Protein AF-A0A4P5YSE6-F1 (afdb_monomer_lite)

Radius of gyration: 18.63 Å; chains: 1; bounding box: 34×38×52 Å

Sequence (75 aa):
MGFKTITIDDTAYGLLADLKQPGDSFSKVIRRHVRKPCANAGELIDEIWASPAPELDDAAVKALAAGRGRRSRRK

Structure (mmCIF, N/CA/C/O backbone):
data_AF-A0A4P5YSE6-F1
#
_entry.id   AF-A0A4P5YSE6-F1
#
loop_
_atom_site.group_PDB
_atom_site.id
_atom_site.type_symbol
_atom_site.label_atom_id
_atom_site.label_alt_id
_atom_site.label_comp_id
_atom_site.label_asym_id
_atom_site.label_entity_id
_atom_site.label_seq_id
_atom_site.pdbx_PDB_ins_code
_atom_site.Cartn_x
_atom_site.Cartn_y
_atom_site.Cartn_z
_atom_site.occupancy
_atom_site.B_iso_or_equiv
_atom_site.auth_seq_id
_atom_site.auth_comp_id
_atom_site.auth_asym_id
_atom_site.auth_atom_id
_atom_site.pdbx_PDB_model_num
ATOM 1 N N . MET A 1 1 ? 0.009 17.688 -17.577 1.00 65.56 1 MET A N 1
ATOM 2 C CA . MET A 1 1 ? 0.140 16.353 -16.951 1.00 65.56 1 MET A CA 1
ATOM 3 C C . MET A 1 1 ? 0.012 15.316 -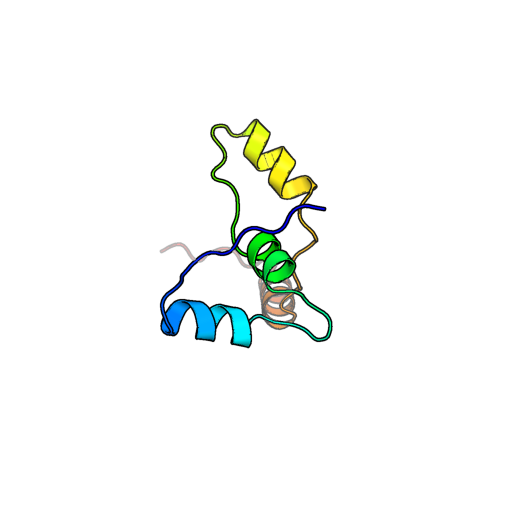18.056 1.00 65.56 1 MET A C 1
ATOM 5 O O . MET A 1 1 ? -0.983 15.361 -18.764 1.00 65.56 1 MET A O 1
ATOM 9 N N . GLY A 1 2 ? 1.021 14.471 -18.282 1.00 87.94 2 GLY A N 1
ATOM 10 C CA . GLY A 1 2 ? 0.945 13.416 -19.301 1.00 87.94 2 GLY A CA 1
ATOM 11 C C . GLY A 1 2 ? 0.354 12.134 -18.719 1.00 87.94 2 GLY A C 1
ATOM 12 O O . GLY A 1 2 ? 0.698 11.769 -17.596 1.00 87.94 2 GLY A O 1
ATOM 13 N N . PHE A 1 3 ? -0.511 11.454 -19.469 1.00 88.69 3 PHE A N 1
ATOM 14 C CA . PHE A 1 3 ? -1.041 10.140 -19.103 1.00 88.69 3 PHE A CA 1
ATOM 15 C C . PHE A 1 3 ? -0.397 9.060 -19.972 1.00 88.69 3 PHE A C 1
ATOM 17 O O . PHE A 1 3 ? -0.066 9.297 -21.133 1.00 88.69 3 PHE A O 1
ATOM 24 N N . LYS A 1 4 ? -0.194 7.879 -19.392 1.00 92.50 4 LYS A N 1
ATOM 25 C CA . LYS A 1 4 ? 0.258 6.678 -20.096 1.00 92.50 4 LYS A CA 1
ATOM 26 C C . LYS A 1 4 ? -0.716 5.553 -19.779 1.00 92.50 4 LYS A C 1
ATOM 28 O O . LYS A 1 4 ? -1.198 5.469 -18.651 1.00 92.50 4 LYS A O 1
ATOM 33 N N . THR A 1 5 ? -0.977 4.710 -20.766 1.00 93.75 5 THR A N 1
ATOM 34 C CA . THR A 1 5 ? -1.824 3.526 -20.614 1.00 93.75 5 THR A CA 1
ATOM 35 C C . THR A 1 5 ? -0.942 2.322 -20.319 1.00 93.75 5 THR A C 1
ATOM 37 O O . THR A 1 5 ? 0.106 2.159 -20.944 1.00 93.75 5 THR A O 1
ATOM 40 N N . ILE A 1 6 ? -1.363 1.494 -19.369 1.00 92.31 6 ILE A N 1
ATOM 41 C CA . ILE A 1 6 ? -0.759 0.192 -19.083 1.00 92.31 6 ILE A CA 1
ATOM 42 C C . ILE A 1 6 ? -1.832 -0.882 -19.222 1.00 92.31 6 ILE A C 1
ATOM 44 O O . ILE A 1 6 ? -2.999 -0.623 -18.929 1.00 92.31 6 ILE A O 1
ATOM 48 N N . THR A 1 7 ? -1.433 -2.073 -19.652 1.00 96.12 7 THR A N 1
ATOM 49 C CA . THR A 1 7 ? -2.299 -3.254 -19.647 1.00 96.12 7 THR A CA 1
ATOM 50 C C . THR A 1 7 ? -1.951 -4.090 -18.423 1.00 96.12 7 THR A C 1
ATOM 52 O O . THR A 1 7 ? -0.774 -4.353 -18.179 1.00 96.12 7 THR A O 1
ATOM 55 N N . ILE A 1 8 ? -2.962 -4.476 -17.652 1.00 95.44 8 ILE A N 1
ATOM 56 C CA . ILE A 1 8 ? -2.845 -5.339 -16.472 1.00 95.44 8 ILE A CA 1
ATOM 57 C C . ILE A 1 8 ? -3.855 -6.477 -16.604 1.00 95.44 8 ILE A C 1
ATOM 59 O O . ILE A 1 8 ? -4.841 -6.330 -17.325 1.00 95.44 8 ILE A O 1
ATOM 63 N N . ASP A 1 9 ? -3.599 -7.601 -15.942 1.00 97.81 9 ASP A N 1
ATOM 64 C CA . ASP A 1 9 ? -4.568 -8.693 -15.881 1.00 97.81 9 ASP A CA 1
ATOM 65 C C . ASP A 1 9 ? -5.772 -8.348 -14.979 1.00 97.81 9 ASP A C 1
ATOM 67 O O . ASP A 1 9 ? -5.740 -7.399 -14.185 1.00 97.81 9 ASP A O 1
ATOM 71 N N . ASP A 1 10 ? -6.842 -9.137 -15.100 1.00 97.56 10 ASP A N 1
ATOM 72 C CA . ASP A 1 10 ? -8.093 -8.921 -14.365 1.00 97.56 10 ASP A CA 1
ATOM 73 C C . ASP A 1 10 ? -7.915 -9.038 -12.845 1.00 97.56 10 ASP A C 1
ATOM 75 O O . ASP A 1 10 ? -8.611 -8.368 -12.080 1.00 97.56 10 ASP A O 1
ATOM 79 N N . THR A 1 11 ? -6.959 -9.854 -12.388 1.00 97.38 11 THR A N 1
ATOM 80 C CA . THR A 1 11 ? -6.698 -10.041 -10.955 1.00 97.38 11 THR A CA 1
ATOM 81 C C . THR A 1 11 ? -6.045 -8.801 -10.350 1.00 97.38 11 THR A C 1
ATOM 83 O O . THR A 1 11 ? -6.469 -8.321 -9.297 1.00 97.38 11 THR A O 1
ATOM 86 N N . ALA A 1 12 ? -5.078 -8.214 -11.056 1.00 94.75 12 ALA A N 1
ATOM 87 C CA . ALA A 1 12 ? -4.444 -6.958 -10.690 1.00 94.75 12 ALA A CA 1
ATOM 88 C C . ALA A 1 12 ? -5.440 -5.793 -10.748 1.00 94.75 12 ALA A C 1
ATOM 90 O O . ALA A 1 12 ? -5.417 -4.918 -9.879 1.00 94.75 12 ALA A O 1
ATOM 91 N N . TYR A 1 13 ? -6.340 -5.786 -11.736 1.00 95.88 13 TYR A N 1
ATOM 92 C CA . TYR A 1 13 ? -7.416 -4.801 -11.799 1.00 95.88 13 TYR A CA 1
ATOM 93 C C . TYR A 1 13 ? -8.356 -4.906 -10.590 1.00 95.88 13 TYR A C 1
ATOM 95 O O . TYR A 1 13 ? -8.620 -3.888 -9.947 1.00 95.88 13 TYR A O 1
ATOM 103 N N . GLY A 1 14 ? -8.810 -6.118 -10.251 1.00 96.12 14 GLY A N 1
ATOM 104 C CA . GLY A 1 14 ? -9.663 -6.371 -9.087 1.00 96.12 14 GLY A CA 1
ATOM 105 C C . GLY A 1 14 ? -9.027 -5.875 -7.789 1.00 96.12 14 GLY A C 1
ATOM 106 O O . GLY A 1 14 ? -9.636 -5.092 -7.065 1.00 96.12 14 GLY A O 1
ATOM 107 N N . LEU A 1 15 ? -7.749 -6.203 -7.567 1.00 94.81 15 LEU A N 1
ATOM 108 C CA . LEU A 1 15 ? -6.985 -5.717 -6.414 1.00 94.81 15 LEU A CA 1
ATOM 109 C C . LEU A 1 15 ? -6.974 -4.180 -6.328 1.00 94.81 15 LEU A C 1
ATOM 111 O O . LEU A 1 15 ? -7.196 -3.602 -5.265 1.00 94.81 15 LEU A O 1
ATOM 115 N N . LEU A 1 16 ? -6.702 -3.495 -7.442 1.00 94.00 16 LEU A N 1
ATOM 116 C CA . LEU A 1 16 ? -6.675 -2.032 -7.469 1.00 94.00 16 LEU A CA 1
ATOM 117 C C . LEU A 1 16 ? -8.059 -1.414 -7.242 1.00 94.00 16 LEU A C 1
ATOM 119 O O . LEU A 1 16 ? -8.140 -0.308 -6.704 1.00 94.00 16 LEU A O 1
ATOM 123 N N . ALA A 1 17 ? -9.125 -2.087 -7.678 1.00 94.25 17 ALA A N 1
ATOM 124 C CA . ALA A 1 17 ? -10.498 -1.658 -7.453 1.00 94.25 17 ALA A CA 1
ATOM 125 C C . ALA A 1 17 ? -10.884 -1.783 -5.972 1.00 94.25 17 ALA A C 1
ATOM 127 O O . ALA A 1 17 ? -11.424 -0.826 -5.419 1.00 94.25 17 ALA A O 1
ATOM 128 N N . ASP A 1 18 ? -10.523 -2.890 -5.322 1.00 94.69 18 ASP A N 1
ATOM 129 C CA . ASP A 1 18 ? -10.800 -3.131 -3.900 1.00 94.69 18 ASP A CA 1
ATOM 130 C C . ASP A 1 18 ? -10.062 -2.140 -2.987 1.00 94.69 18 ASP A C 1
ATOM 132 O O . ASP A 1 18 ? -10.595 -1.683 -1.978 1.00 94.69 18 ASP A O 1
ATOM 136 N N . LEU A 1 19 ? -8.838 -1.752 -3.360 1.00 92.38 19 LEU A N 1
ATOM 137 C CA . LEU A 1 19 ? -8.023 -0.788 -2.609 1.00 92.38 19 LEU A CA 1
ATOM 138 C C . LEU A 1 19 ? -8.439 0.680 -2.817 1.00 92.38 19 LEU A C 1
ATOM 140 O O . LEU A 1 19 ? -7.897 1.586 -2.176 1.00 92.38 19 LEU A O 1
ATOM 144 N N . LYS A 1 20 ? -9.363 0.956 -3.739 1.00 94.06 20 LYS A N 1
ATOM 145 C CA . LYS A 1 20 ? -9.738 2.319 -4.117 1.00 94.06 20 LYS A CA 1
ATOM 146 C C . LYS A 1 20 ? -10.658 2.946 -3.066 1.00 94.06 20 LYS A C 1
ATOM 148 O O . LYS A 1 20 ? -11.764 2.479 -2.823 1.00 94.06 20 LYS A O 1
ATOM 153 N N . GLN A 1 21 ? -10.243 4.082 -2.512 1.00 91.31 21 GLN A N 1
ATOM 154 C CA . GLN A 1 21 ? -11.081 4.905 -1.631 1.00 91.31 21 GLN A CA 1
ATOM 155 C C . GLN A 1 21 ? -11.928 5.920 -2.434 1.00 91.31 21 GLN A C 1
ATOM 157 O O . GLN A 1 21 ? -11.583 6.243 -3.579 1.00 91.31 21 GLN A O 1
ATOM 162 N N . PRO A 1 22 ? -13.028 6.466 -1.875 1.00 90.94 22 PRO A N 1
ATOM 163 C CA . PRO A 1 22 ? -13.833 7.485 -2.550 1.00 90.94 22 PRO A CA 1
ATOM 164 C C . PRO A 1 22 ? -12.984 8.680 -3.015 1.00 90.94 22 PRO A C 1
ATOM 166 O O . PRO A 1 22 ? -12.279 9.302 -2.225 1.00 90.94 22 PRO A O 1
ATOM 169 N N . GLY A 1 23 ? -13.041 8.994 -4.313 1.00 89.19 23 GLY A N 1
ATOM 170 C CA . GLY A 1 23 ? -12.265 10.082 -4.924 1.00 89.19 23 GLY A CA 1
ATOM 171 C C . GLY A 1 23 ? -10.832 9.724 -5.347 1.00 89.19 23 GLY A C 1
ATOM 172 O O . GLY A 1 23 ? -10.157 10.560 -5.950 1.00 89.19 23 GLY A O 1
ATOM 173 N N . ASP A 1 24 ? -10.356 8.498 -5.104 1.00 91.06 24 ASP A N 1
ATOM 174 C CA . ASP A 1 24 ? -9.017 8.084 -5.534 1.00 91.06 24 ASP A CA 1
ATOM 175 C C . ASP A 1 24 ? -8.959 7.727 -7.026 1.00 91.06 24 ASP A C 1
ATOM 177 O O . ASP A 1 24 ? -9.803 7.012 -7.572 1.00 91.06 24 ASP A O 1
ATOM 181 N N . SER A 1 25 ? -7.897 8.165 -7.705 1.00 92.88 25 SER A N 1
ATOM 182 C CA . SER A 1 25 ? -7.517 7.640 -9.020 1.00 92.88 25 SER A CA 1
ATOM 183 C C . SER A 1 25 ? -6.660 6.381 -8.866 1.00 92.88 25 SER A C 1
ATOM 185 O O . SER A 1 25 ? -5.965 6.223 -7.863 1.00 92.88 25 SER A O 1
ATOM 187 N N . PHE A 1 26 ? -6.633 5.505 -9.878 1.00 92.62 26 PHE A N 1
ATOM 188 C CA . PHE A 1 26 ? -5.739 4.338 -9.853 1.00 92.62 26 PHE A CA 1
ATOM 189 C C . PHE A 1 26 ? -4.264 4.739 -9.723 1.00 92.62 26 PHE A C 1
ATOM 191 O O . PHE A 1 26 ? -3.512 4.079 -9.016 1.00 92.62 26 PHE A O 1
ATOM 198 N N . SER A 1 27 ? -3.860 5.881 -10.288 1.00 90.88 27 SER A N 1
ATOM 199 C CA . SER A 1 27 ? -2.517 6.435 -10.084 1.00 90.88 27 SER A CA 1
ATOM 200 C C . SER A 1 27 ? -2.211 6.732 -8.612 1.00 90.88 27 SER A C 1
ATOM 202 O O . SER A 1 27 ? -1.072 6.570 -8.181 1.00 90.88 27 SER A O 1
ATOM 204 N N . LYS A 1 28 ? -3.209 7.172 -7.834 1.00 88.94 28 LYS A N 1
ATOM 205 C CA . LYS A 1 28 ? -3.059 7.434 -6.396 1.00 88.94 28 LYS A CA 1
ATOM 206 C C . LYS A 1 28 ? -2.991 6.133 -5.595 1.00 88.94 28 LYS A C 1
ATOM 208 O O . LYS A 1 28 ? -2.136 6.029 -4.722 1.00 88.94 28 LYS A O 1
ATOM 213 N N . VAL A 1 29 ? -3.813 5.139 -5.939 1.00 91.31 29 VAL A N 1
ATOM 214 C CA . VAL A 1 29 ? -3.757 3.791 -5.341 1.00 91.31 29 VAL A CA 1
ATOM 215 C C . VAL A 1 29 ? -2.380 3.164 -5.577 1.00 91.31 29 VAL A C 1
ATOM 217 O O . VAL A 1 29 ? -1.711 2.766 -4.628 1.00 91.31 29 VAL A O 1
ATOM 220 N N . ILE A 1 30 ? -1.893 3.176 -6.822 1.00 90.25 30 ILE A N 1
ATOM 221 C CA . ILE A 1 30 ? -0.573 2.638 -7.174 1.00 90.25 30 ILE A CA 1
ATOM 222 C C . ILE A 1 30 ? 0.528 3.325 -6.365 1.00 90.25 30 ILE A C 1
ATOM 224 O O . ILE A 1 30 ? 1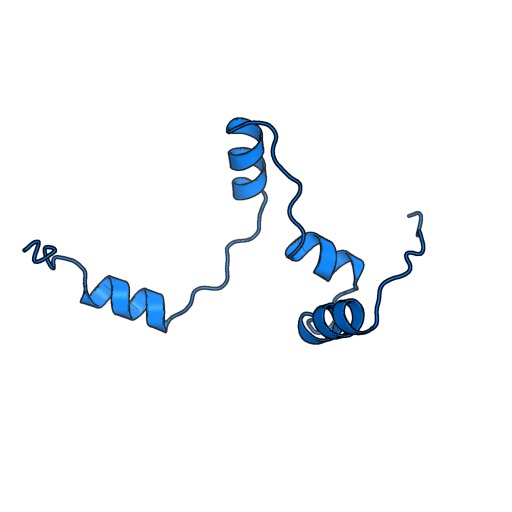.335 2.640 -5.758 1.00 90.25 30 ILE A O 1
ATOM 228 N N . ARG A 1 31 ? 0.550 4.661 -6.282 1.00 85.38 31 ARG A N 1
ATOM 229 C CA . ARG A 1 31 ? 1.573 5.376 -5.494 1.00 85.38 31 ARG A CA 1
ATOM 230 C C . ARG A 1 31 ? 1.515 5.077 -3.997 1.00 85.38 31 ARG A C 1
ATOM 232 O O . ARG A 1 31 ? 2.535 5.167 -3.331 1.00 85.38 31 ARG A O 1
ATOM 239 N N . ARG A 1 32 ? 0.333 4.758 -3.468 1.00 84.75 32 ARG A N 1
ATOM 240 C CA . ARG A 1 32 ? 0.154 4.421 -2.053 1.00 84.75 32 ARG A CA 1
ATOM 241 C C . ARG A 1 32 ? 0.691 3.026 -1.729 1.00 84.75 32 ARG A C 1
ATOM 243 O O . ARG A 1 32 ? 1.252 2.831 -0.656 1.00 84.75 32 ARG A O 1
ATOM 250 N N . HIS A 1 33 ? 0.510 2.070 -2.640 1.00 85.75 33 HIS A N 1
ATOM 251 C CA . HIS A 1 33 ? 0.793 0.655 -2.381 1.00 85.75 33 HIS A CA 1
ATOM 252 C C . HIS A 1 33 ? 2.080 0.137 -3.037 1.00 85.75 33 HIS A C 1
ATOM 254 O O . HIS A 1 33 ? 2.721 -0.762 -2.497 1.00 85.75 33 HIS A O 1
ATOM 260 N N . VAL A 1 34 ? 2.489 0.699 -4.173 1.00 85.38 34 VAL A N 1
ATOM 261 C CA . VAL A 1 34 ? 3.705 0.306 -4.892 1.00 85.38 34 VAL A CA 1
ATOM 262 C C . VAL A 1 34 ? 4.851 1.199 -4.440 1.00 85.38 34 VAL A C 1
ATOM 264 O O . VAL A 1 34 ? 4.989 2.335 -4.892 1.00 85.38 34 VAL A O 1
ATOM 267 N N . ARG A 1 35 ? 5.686 0.670 -3.544 1.00 78.88 35 ARG A N 1
ATOM 268 C CA . ARG A 1 35 ? 6.912 1.345 -3.113 1.00 78.88 35 ARG A CA 1
ATOM 269 C C . ARG A 1 35 ? 8.007 1.196 -4.156 1.00 78.88 35 ARG A C 1
ATOM 271 O O . ARG A 1 35 ? 8.177 0.129 -4.750 1.00 78.88 35 ARG 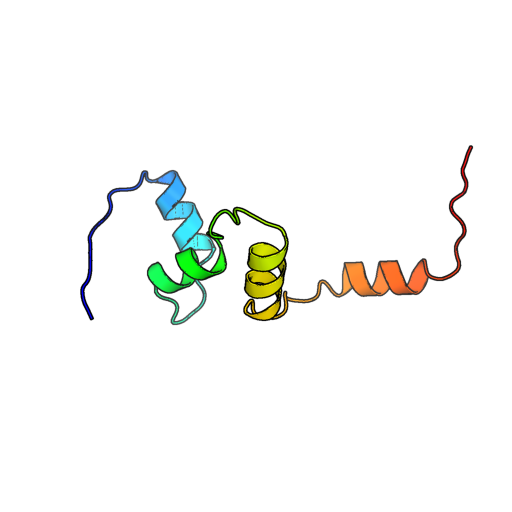A O 1
ATOM 278 N N . LYS A 1 36 ? 8.789 2.258 -4.342 1.00 80.56 36 LYS A N 1
ATOM 279 C CA . LYS A 1 36 ? 10.008 2.183 -5.143 1.00 80.56 36 LYS A CA 1
ATOM 280 C C . LYS A 1 36 ? 11.047 1.342 -4.382 1.00 80.56 36 LYS A C 1
ATOM 282 O O . LYS A 1 36 ? 11.275 1.600 -3.199 1.00 80.56 36 LYS A O 1
ATOM 287 N N . PRO A 1 37 ? 11.702 0.362 -5.027 1.00 82.12 37 PRO A N 1
ATOM 288 C CA . PRO A 1 37 ? 12.851 -0.305 -4.429 1.00 82.12 37 PRO A CA 1
ATOM 289 C C . PR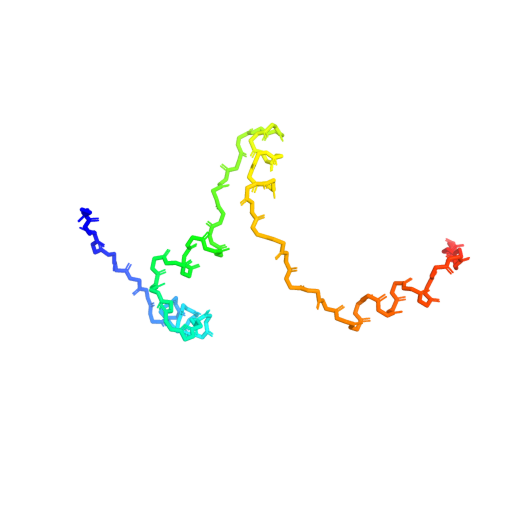O A 1 37 ? 13.927 0.730 -4.072 1.00 82.12 37 PRO A C 1
ATOM 291 O O . PRO A 1 37 ? 14.337 1.511 -4.932 1.00 82.12 37 PRO A O 1
ATOM 294 N N . CYS A 1 38 ? 14.354 0.747 -2.810 1.00 87.31 38 CYS A N 1
ATOM 295 C CA . CYS A 1 38 ? 15.420 1.624 -2.323 1.00 87.31 38 CYS A CA 1
ATOM 296 C C . CYS A 1 38 ? 16.770 0.922 -2.505 1.00 87.31 38 CYS A C 1
ATOM 298 O O . CYS A 1 38 ? 16.910 -0.245 -2.136 1.00 87.31 38 CYS A O 1
ATOM 300 N N . ALA A 1 39 ? 17.762 1.613 -3.067 1.00 88.88 39 ALA A N 1
ATOM 301 C CA . ALA A 1 39 ? 19.086 1.043 -3.318 1.00 88.88 39 ALA A CA 1
ATOM 302 C C . ALA A 1 39 ? 19.978 1.046 -2.066 1.00 88.88 39 ALA A C 1
ATOM 304 O O . ALA A 1 39 ? 20.919 0.259 -1.966 1.00 88.88 39 ALA A O 1
ATOM 305 N N . ASN A 1 40 ? 19.700 1.934 -1.110 1.00 92.69 40 ASN A N 1
ATOM 306 C CA . ASN A 1 40 ? 20.467 2.077 0.122 1.00 92.69 40 ASN A CA 1
ATOM 307 C C . ASN A 1 40 ? 19.572 2.463 1.312 1.00 92.69 40 ASN A C 1
ATOM 309 O O . ASN A 1 40 ? 18.399 2.805 1.157 1.00 92.69 40 ASN A O 1
ATOM 313 N N . ALA A 1 41 ? 20.142 2.395 2.519 1.00 91.19 41 ALA A N 1
ATOM 314 C CA . ALA A 1 41 ? 19.426 2.704 3.754 1.00 91.19 41 ALA A CA 1
ATOM 315 C C . ALA A 1 41 ? 19.000 4.181 3.857 1.00 91.19 41 ALA A C 1
ATOM 317 O O . ALA A 1 41 ? 17.983 4.460 4.483 1.00 91.19 41 ALA A O 1
ATOM 318 N N . GLY A 1 42 ? 19.741 5.108 3.238 1.00 91.44 42 GLY A N 1
ATOM 319 C CA . GLY A 1 42 ? 19.380 6.529 3.198 1.00 91.44 42 GLY A CA 1
ATOM 320 C C . GLY A 1 42 ? 18.083 6.756 2.422 1.00 91.44 42 GLY A C 1
ATOM 321 O O . GLY A 1 42 ? 17.135 7.306 2.968 1.00 91.44 42 GLY A O 1
ATOM 322 N N . GLU A 1 43 ? 17.992 6.203 1.211 1.00 89.62 43 GLU A N 1
ATOM 323 C CA . GLU A 1 43 ? 16.775 6.255 0.388 1.00 89.62 43 GLU A CA 1
ATOM 324 C C . GLU A 1 43 ? 15.566 5.630 1.092 1.00 89.62 43 GLU A C 1
ATOM 326 O O . GLU A 1 43 ? 14.450 6.131 0.978 1.00 89.62 43 GLU A O 1
ATOM 331 N N . LEU A 1 44 ? 15.782 4.552 1.853 1.00 87.94 44 LEU A N 1
ATOM 332 C CA . LEU A 1 44 ? 14.719 3.936 2.642 1.00 87.94 44 LEU A CA 1
ATOM 333 C C . LEU A 1 44 ? 14.208 4.876 3.741 1.00 87.94 44 LEU A C 1
ATOM 335 O O . LEU A 1 44 ? 13.001 4.951 3.966 1.00 87.94 44 LEU A O 1
ATOM 339 N N . ILE A 1 45 ? 15.113 5.566 4.438 1.00 89.75 45 ILE A N 1
ATOM 340 C CA . ILE A 1 45 ? 14.744 6.531 5.478 1.00 89.75 45 ILE A CA 1
ATOM 341 C C . ILE A 1 45 ? 13.949 7.679 4.856 1.00 89.75 45 ILE A C 1
ATOM 343 O O . ILE A 1 45 ? 12.871 7.994 5.358 1.00 89.75 45 ILE A O 1
ATOM 347 N N . ASP A 1 46 ? 14.428 8.234 3.743 1.00 88.56 46 ASP A N 1
ATOM 348 C CA . ASP A 1 46 ? 13.759 9.326 3.034 1.00 88.56 46 ASP A CA 1
ATOM 349 C C . ASP A 1 46 ? 12.336 8.931 2.602 1.00 88.56 46 ASP A C 1
ATOM 351 O O . ASP A 1 46 ? 11.378 9.667 2.847 1.00 88.56 46 ASP A O 1
ATOM 355 N N . GLU A 1 47 ? 12.168 7.729 2.040 1.00 84.81 47 GLU A N 1
ATOM 356 C CA . GLU A 1 47 ? 10.862 7.200 1.628 1.00 84.81 47 GLU A CA 1
ATOM 357 C C . GLU A 1 47 ? 9.921 6.990 2.827 1.00 84.81 47 GLU A C 1
ATOM 359 O O . GLU A 1 47 ? 8.724 7.284 2.754 1.00 84.81 47 GLU A O 1
ATOM 364 N N . ILE A 1 48 ? 10.440 6.490 3.954 1.00 85.06 48 ILE A N 1
ATOM 365 C CA . ILE A 1 48 ? 9.655 6.313 5.184 1.00 85.06 48 ILE A CA 1
ATOM 366 C C . ILE A 1 48 ? 9.194 7.667 5.729 1.00 85.06 48 ILE A C 1
ATOM 368 O O . ILE A 1 48 ? 8.044 7.782 6.145 1.00 85.06 48 ILE A O 1
ATOM 372 N N . TRP A 1 49 ? 10.059 8.680 5.713 1.00 86.44 49 TRP A N 1
ATOM 373 C CA . TRP A 1 49 ? 9.742 10.016 6.222 1.00 86.44 49 TRP A CA 1
ATOM 374 C C . TRP A 1 49 ? 8.747 10.763 5.333 1.00 86.44 49 TRP A C 1
ATOM 376 O O . TRP A 1 49 ? 7.922 11.521 5.838 1.00 86.44 49 TRP A O 1
ATOM 386 N N . ALA A 1 50 ? 8.804 10.542 4.019 1.00 82.81 50 ALA A N 1
ATOM 387 C CA . ALA A 1 50 ? 7.859 11.117 3.067 1.00 82.81 50 ALA A CA 1
ATOM 388 C C . ALA A 1 50 ? 6.500 10.391 3.048 1.00 82.81 50 ALA A C 1
ATOM 390 O O . ALA A 1 50 ? 5.502 10.951 2.587 1.00 82.81 50 ALA A O 1
ATOM 391 N N . SER A 1 51 ? 6.451 9.142 3.519 1.00 78.56 51 SER A N 1
ATOM 392 C CA . SER A 1 51 ? 5.227 8.345 3.533 1.00 78.56 51 SER A CA 1
ATOM 393 C C . SER A 1 51 ? 4.217 8.883 4.555 1.00 78.56 51 SER A C 1
ATOM 395 O O . SER A 1 51 ? 4.599 9.263 5.663 1.00 78.56 51 SER A O 1
ATOM 397 N N . PRO A 1 52 ? 2.907 8.872 4.240 1.00 77.19 52 PRO A N 1
ATOM 398 C CA . PRO A 1 52 ? 1.889 9.181 5.232 1.00 77.19 52 PRO A CA 1
ATOM 399 C C . PRO A 1 52 ? 1.945 8.165 6.378 1.00 77.19 52 PRO A C 1
ATOM 401 O O . PRO A 1 52 ? 2.268 6.991 6.168 1.00 77.19 52 PRO A O 1
ATOM 404 N N . ALA A 1 53 ? 1.603 8.620 7.585 1.00 77.38 53 ALA A N 1
ATOM 405 C CA . ALA A 1 53 ? 1.490 7.734 8.733 1.00 77.38 53 ALA A CA 1
ATOM 406 C C . ALA A 1 53 ? 0.504 6.594 8.412 1.00 77.38 53 ALA A C 1
ATOM 408 O O . ALA A 1 53 ? -0.562 6.859 7.844 1.00 77.38 53 ALA A O 1
ATOM 409 N N . PRO A 1 54 ? 0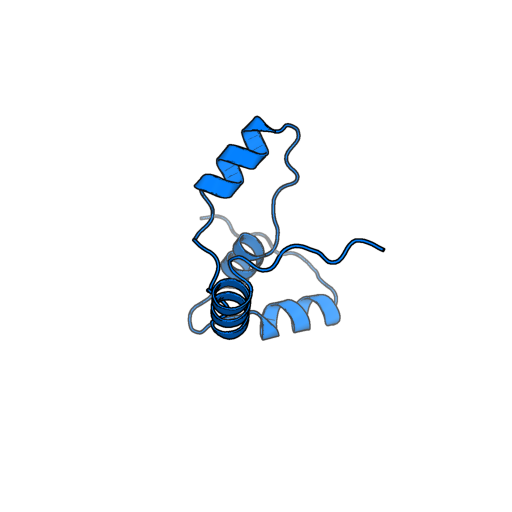.847 5.337 8.738 1.00 78.12 54 PRO A N 1
ATOM 410 C CA . PRO A 1 54 ? -0.074 4.230 8.546 1.00 78.12 54 PRO A CA 1
ATOM 411 C C . PRO A 1 54 ? -1.310 4.419 9.431 1.00 78.12 54 PRO A C 1
ATOM 413 O O . PRO A 1 54 ? -1.226 5.000 10.517 1.00 78.12 54 PRO A O 1
ATOM 416 N N . GLU A 1 55 ? -2.450 3.898 8.981 1.00 81.06 55 GLU A N 1
ATOM 417 C CA . GLU A 1 55 ? -3.624 3.779 9.844 1.00 81.06 55 GLU A CA 1
ATOM 418 C C . GLU A 1 55 ? -3.280 2.875 11.034 1.00 81.06 55 GLU A C 1
ATOM 420 O O . GLU A 1 55 ? -2.669 1.813 10.879 1.00 81.06 55 GLU A O 1
ATOM 425 N N . LEU A 1 56 ? -3.619 3.333 12.238 1.00 81.94 56 LEU A N 1
ATOM 426 C CA . LEU A 1 56 ? -3.355 2.585 13.459 1.00 81.94 56 LEU A CA 1
ATOM 427 C C . LEU A 1 56 ? -4.413 1.495 13.623 1.00 81.94 56 LEU A C 1
ATOM 429 O O . LEU A 1 56 ? -5.606 1.781 13.671 1.00 81.94 56 LEU A O 1
ATOM 433 N N . ASP A 1 57 ? -3.966 0.250 13.767 1.00 86.81 57 ASP A N 1
ATOM 434 C CA . ASP A 1 57 ? -4.826 -0.833 14.232 1.00 86.81 57 ASP A CA 1
ATOM 435 C C . ASP A 1 57 ? -5.005 -0.716 15.753 1.00 86.81 57 ASP A C 1
ATOM 437 O O . ASP A 1 57 ? -4.117 -1.062 16.541 1.00 86.81 57 ASP A O 1
ATOM 441 N N . ASP A 1 58 ? -6.172 -0.230 16.171 1.00 88.50 58 ASP A N 1
ATOM 442 C CA . ASP A 1 58 ? -6.536 -0.058 17.578 1.00 88.50 58 ASP A CA 1
ATOM 443 C C . ASP A 1 58 ? -6.403 -1.347 18.398 1.00 88.50 58 ASP A C 1
ATOM 445 O O . ASP A 1 58 ? -6.079 -1.297 19.591 1.00 88.50 58 ASP A O 1
ATOM 449 N N . ALA A 1 59 ? -6.649 -2.514 17.794 1.00 87.88 59 ALA A N 1
ATOM 450 C CA . ALA A 1 59 ? -6.507 -3.792 18.478 1.00 87.88 59 ALA A CA 1
ATOM 451 C C . ALA A 1 59 ? -5.028 -4.101 18.739 1.00 87.88 59 ALA A C 1
ATOM 453 O O . ALA A 1 59 ? -4.667 -4.475 19.862 1.00 87.88 59 ALA A O 1
ATOM 454 N N . ALA A 1 60 ? -4.165 -3.870 17.747 1.00 85.25 60 ALA A N 1
ATOM 455 C CA . ALA A 1 60 ? -2.720 -4.009 17.895 1.00 85.25 60 ALA A CA 1
ATOM 456 C C . ALA A 1 60 ? -2.158 -3.033 18.942 1.00 85.25 60 ALA A C 1
ATOM 458 O O . ALA A 1 60 ? -1.366 -3.433 19.800 1.00 85.25 60 ALA A O 1
ATOM 459 N N . VAL A 1 61 ? -2.615 -1.776 18.940 1.00 88.94 61 VAL A N 1
ATOM 460 C CA . VAL A 1 61 ? -2.203 -0.763 19.927 1.00 88.94 61 VAL A CA 1
ATOM 461 C C . VAL A 1 61 ? -2.615 -1.177 21.344 1.00 88.94 61 VAL A C 1
ATOM 463 O O . VAL A 1 61 ? -1.797 -1.128 22.268 1.00 88.94 61 VAL A O 1
ATOM 466 N N . LYS A 1 62 ? -3.853 -1.653 21.532 1.00 91.56 62 LYS A N 1
ATOM 467 C CA . LYS A 1 62 ? -4.336 -2.161 22.830 1.00 91.56 62 LYS A CA 1
ATOM 468 C C . LYS A 1 62 ? -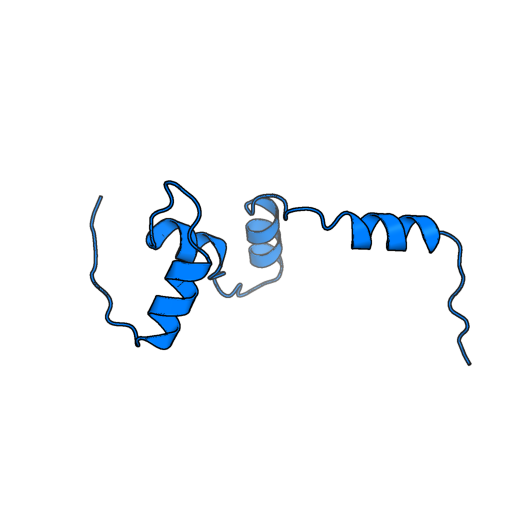3.553 -3.387 23.297 1.00 91.56 62 LYS A C 1
ATOM 470 O O . LYS A 1 62 ? -3.190 -3.465 24.471 1.00 91.56 62 LYS A O 1
ATOM 475 N N . ALA A 1 63 ? -3.260 -4.323 22.396 1.00 87.62 63 ALA A N 1
ATOM 476 C CA . ALA A 1 63 ? -2.473 -5.512 22.710 1.00 87.62 63 ALA A CA 1
ATOM 477 C C . ALA A 1 63 ? -1.043 -5.148 23.141 1.00 87.62 63 ALA A C 1
ATOM 479 O O . ALA A 1 63 ? -0.549 -5.671 24.144 1.00 87.62 63 ALA A O 1
ATOM 480 N N . LEU A 1 64 ? -0.405 -4.205 22.440 1.00 86.88 64 LEU A N 1
ATOM 481 C CA . LEU A 1 64 ? 0.914 -3.682 22.795 1.00 86.88 64 LEU A CA 1
ATOM 482 C C . LEU A 1 64 ? 0.898 -3.019 24.179 1.00 86.88 64 LEU A C 1
ATOM 484 O O . LEU A 1 64 ? 1.759 -3.307 25.013 1.00 86.88 64 LEU A O 1
ATOM 488 N N . ALA A 1 65 ? -0.102 -2.176 24.450 1.00 88.81 65 ALA A N 1
ATOM 489 C CA . ALA A 1 65 ? -0.263 -1.519 25.743 1.00 88.81 65 ALA A CA 1
ATOM 490 C C . ALA A 1 65 ? -0.454 -2.533 26.886 1.00 88.81 65 ALA A C 1
ATOM 492 O O . ALA A 1 65 ? 0.205 -2.421 27.918 1.00 88.81 65 ALA A O 1
ATOM 493 N N . ALA A 1 66 ? -1.287 -3.560 26.689 1.00 87.69 66 ALA A N 1
ATOM 494 C CA . ALA A 1 66 ? -1.530 -4.616 27.675 1.00 87.69 66 ALA A CA 1
ATOM 495 C C . ALA A 1 66 ? -0.322 -5.553 27.882 1.00 87.69 66 ALA A C 1
ATOM 497 O O . ALA A 1 66 ? -0.157 -6.150 28.950 1.00 87.69 66 ALA A O 1
ATOM 498 N N . GLY A 1 67 ? 0.520 -5.711 26.858 1.00 84.00 67 GLY A N 1
ATOM 499 C CA . GLY A 1 67 ? 1.761 -6.482 26.911 1.00 84.00 67 GLY A CA 1
ATOM 500 C C . GLY A 1 67 ? 2.944 -5.719 27.511 1.00 84.00 67 GLY A C 1
ATOM 501 O O . GLY A 1 67 ? 3.960 -6.336 27.844 1.00 84.00 67 GLY A O 1
ATOM 502 N N . ARG A 1 68 ? 2.835 -4.395 27.674 1.00 78.81 68 ARG A N 1
ATOM 503 C CA . ARG A 1 68 ? 3.906 -3.544 28.200 1.00 78.81 68 ARG A CA 1
ATOM 504 C C . ARG A 1 68 ? 4.348 -4.031 29.585 1.00 78.81 68 ARG A C 1
ATOM 506 O O . ARG A 1 68 ? 3.545 -4.167 30.500 1.00 78.81 68 ARG A O 1
ATOM 513 N N . GLY A 1 69 ? 5.644 -4.304 29.739 1.00 78.88 69 GLY A N 1
ATOM 514 C CA . GLY A 1 69 ? 6.231 -4.806 30.990 1.00 78.88 69 GLY A CA 1
ATOM 515 C C . GLY A 1 69 ? 6.191 -6.330 31.165 1.00 78.88 69 GLY A C 1
ATOM 516 O O . GLY A 1 69 ? 6.814 -6.846 32.094 1.00 78.88 69 GLY A O 1
ATOM 517 N N . ARG A 1 70 ? 5.543 -7.080 30.260 1.00 77.00 70 ARG A N 1
ATOM 518 C CA . ARG A 1 70 ? 5.680 -8.542 30.225 1.00 77.00 70 ARG A CA 1
ATOM 519 C C . ARG A 1 70 ? 7.061 -8.900 29.689 1.00 77.00 70 ARG A C 1
ATOM 521 O O . ARG A 1 70 ? 7.421 -8.535 28.574 1.00 77.00 70 ARG A O 1
ATOM 528 N N . ARG A 1 71 ? 7.844 -9.642 30.471 1.00 72.62 71 ARG A N 1
ATOM 529 C CA . ARG A 1 71 ? 9.080 -10.248 29.963 1.00 72.62 71 ARG A CA 1
ATOM 530 C C . ARG A 1 71 ? 8.718 -11.465 29.125 1.00 72.62 71 ARG A C 1
ATOM 532 O O . ARG A 1 71 ? 7.860 -12.255 29.519 1.00 72.62 71 ARG A O 1
ATOM 539 N N . SER A 1 72 ? 9.392 -11.618 27.988 1.00 71.62 72 SER A N 1
ATOM 540 C CA . SER A 1 72 ? 9.336 -12.852 27.210 1.00 71.62 72 SER A CA 1
ATOM 541 C C . SER A 1 72 ? 9.691 -14.028 28.121 1.00 71.62 72 SER A C 1
ATOM 543 O O . SER A 1 72 ? 10.757 -14.037 28.740 1.00 71.62 72 SER A O 1
ATOM 545 N N . ARG A 1 73 ? 8.796 -15.016 28.225 1.00 68.38 73 ARG A N 1
ATOM 546 C CA . ARG A 1 73 ? 9.143 -16.320 28.797 1.00 68.38 73 ARG A CA 1
ATOM 547 C C . ARG A 1 73 ? 9.973 -17.062 27.751 1.00 68.38 73 ARG A C 1
ATOM 549 O O . ARG A 1 73 ? 9.437 -17.881 27.012 1.00 68.38 73 ARG A O 1
ATOM 556 N N . ARG A 1 74 ? 11.266 -16.738 27.652 1.00 68.19 74 ARG A N 1
ATOM 557 C CA . ARG A 1 74 ? 12.220 -17.599 26.944 1.00 68.19 74 ARG A CA 1
ATOM 558 C C . ARG A 1 74 ? 12.286 -18.928 27.703 1.00 68.19 74 ARG A C 1
ATOM 560 O O . ARG A 1 74 ? 12.605 -18.921 28.890 1.00 68.19 74 ARG A O 1
ATOM 567 N N . LYS A 1 75 ? 11.895 -20.013 27.035 1.00 56.75 75 LYS A N 1
ATOM 568 C CA . LYS A 1 75 ? 12.271 -21.379 27.413 1.00 56.75 75 LYS A CA 1
ATOM 569 C C . LYS A 1 75 ? 13.647 -21.679 26.843 1.00 56.75 75 LYS A C 1
ATOM 571 O O . LYS A 1 75 ? 13.927 -21.152 25.742 1.00 56.75 75 LYS A O 1
#

Secondary structure (DSSP, 8-state):
---------HHHHHHHHHTPPTT--HHHHHHHH-PPPPSSHHHHHHHHHHSPPPPP-HHHHHHHHHHTTPPP---

pLDDT: mean 86.74, std 7.95, range [56.75, 97.81]

Foldseek 3Di:
DDDDDDDDDPVVVVVLVVQDDVPDDSVRSCVLPPDDDDPDPVSVVVSVVPHDDDDDDPVVVVVCVVCPPPDPPDD